Protein AF-A0A946V5Q3-F1 (afdb_monomer_lite)

Sequence (143 aa):
MCAPSVLLASPEELDEITIRIIDSDEQVLDAYTLSLPGLDDDHEKEADEDSDDDDKADSDDDDRDESEEQDDRDEDEHDEPDDHDEPEEPDEPDEPEEPEQPEEPEEPEQPEEPEEPEQPEEPEEPEEPEEPEEPEEREEPES

Structure (mmCIF, N/CA/C/O backbone):
data_AF-A0A946V5Q3-F1
#
_entry.id   AF-A0A946V5Q3-F1
#
loop_
_atom_site.group_PDB
_atom_site.id
_atom_site.type_symbol
_atom_site.label_atom_id
_atom_site.label_alt_id
_atom_site.label_comp_id
_atom_site.label_asym_id
_atom_site.label_entity_id
_atom_site.label_seq_id
_atom_site.pdbx_PDB_ins_code
_atom_site.Cartn_x
_atom_site.Cartn_y
_atom_site.Cartn_z
_atom_site.occupancy
_atom_site.B_iso_or_equiv
_atom_site.auth_seq_id
_atom_site.auth_comp_id
_atom_site.auth_asym_id
_atom_site.auth_atom_id
_atom_site.pdbx_PDB_model_num
ATOM 1 N N . MET A 1 1 ? -7.496 6.192 19.501 1.00 46.50 1 MET A N 1
ATOM 2 C CA . MET A 1 1 ? -6.904 5.348 18.447 1.00 46.50 1 MET A CA 1
ATOM 3 C C . MET A 1 1 ? -5.510 5.903 18.205 1.00 46.50 1 MET A C 1
ATOM 5 O O . MET A 1 1 ? -5.405 7.033 17.745 1.00 46.50 1 MET A O 1
ATOM 9 N N . CYS A 1 2 ? -4.471 5.219 18.686 1.00 51.56 2 CYS A N 1
ATOM 10 C CA . CYS A 1 2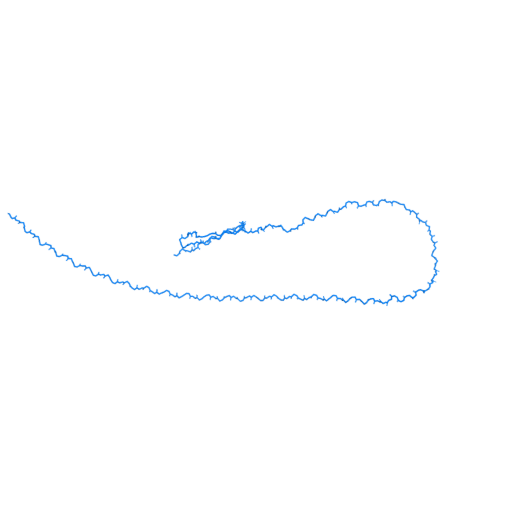 ? -3.085 5.640 18.474 1.00 51.56 2 CYS A CA 1
ATOM 11 C C . CYS A 1 2 ? -2.700 5.202 17.057 1.00 51.56 2 CYS A C 1
ATOM 13 O O . CYS A 1 2 ? -2.853 4.027 16.737 1.00 51.56 2 CYS A O 1
ATOM 15 N N . ALA A 1 3 ? -2.293 6.127 16.190 1.00 45.31 3 ALA A N 1
ATOM 16 C CA . ALA A 1 3 ? -1.807 5.764 14.863 1.00 45.31 3 ALA A CA 1
ATOM 17 C C . ALA A 1 3 ? -0.453 5.043 15.007 1.00 45.31 3 ALA A C 1
ATOM 19 O O . ALA A 1 3 ? 0.395 5.543 15.756 1.00 45.31 3 ALA A O 1
ATOM 20 N N . PRO A 1 4 ? -0.217 3.908 14.321 1.00 54.25 4 PRO A N 1
ATOM 21 C CA . PRO A 1 4 ? 1.092 3.272 14.338 1.00 54.25 4 PRO A CA 1
ATOM 22 C C . PRO A 1 4 ? 2.097 4.231 13.694 1.00 54.25 4 PRO A C 1
ATOM 24 O O . PRO A 1 4 ? 1.982 4.598 12.524 1.00 54.25 4 PRO A O 1
ATOM 27 N N . SER A 1 5 ? 3.054 4.699 14.492 1.00 51.53 5 SER A N 1
ATOM 28 C CA . SER A 1 5 ? 4.104 5.598 14.024 1.00 51.53 5 SER A CA 1
ATOM 29 C C . SER A 1 5 ? 5.148 4.776 13.279 1.00 51.53 5 SER A C 1
ATOM 31 O O . SER A 1 5 ? 5.964 4.092 13.891 1.00 51.53 5 SER A O 1
ATOM 33 N N . VAL A 1 6 ? 5.116 4.826 11.948 1.00 53.97 6 VAL A N 1
ATOM 34 C CA . VAL A 1 6 ? 6.165 4.246 11.105 1.00 53.97 6 VAL A CA 1
ATOM 35 C C . VAL A 1 6 ? 7.385 5.164 11.193 1.00 53.97 6 VAL A C 1
ATOM 37 O O . VAL A 1 6 ? 7.449 6.201 10.534 1.00 53.97 6 VAL A O 1
ATOM 40 N N . LEU A 1 7 ? 8.346 4.814 12.050 1.00 55.22 7 LEU A N 1
ATOM 41 C CA . LEU A 1 7 ? 9.662 5.451 12.057 1.00 55.22 7 LEU A CA 1
ATOM 42 C C . LEU A 1 7 ? 10.438 4.977 10.825 1.00 55.22 7 LEU A C 1
ATOM 44 O O . LEU A 1 7 ? 11.087 3.934 10.846 1.00 55.22 7 LEU A O 1
ATOM 48 N N . LEU A 1 8 ? 10.353 5.754 9.745 1.00 52.88 8 LEU A N 1
ATOM 49 C CA . LEU A 1 8 ? 11.252 5.643 8.601 1.00 52.88 8 LEU A CA 1
ATOM 50 C C . LEU A 1 8 ? 12.644 6.108 9.054 1.00 52.88 8 LEU A C 1
ATOM 52 O O . LEU A 1 8 ? 12.848 7.291 9.330 1.00 52.88 8 LEU A O 1
ATOM 56 N N . ALA A 1 9 ? 13.581 5.172 9.199 1.00 51.00 9 ALA A N 1
ATOM 57 C CA . ALA A 1 9 ? 14.979 5.491 9.462 1.00 51.00 9 ALA A CA 1
ATOM 58 C C . ALA A 1 9 ? 15.580 6.256 8.266 1.00 51.00 9 ALA A C 1
ATOM 60 O O . ALA A 1 9 ? 15.270 5.944 7.115 1.00 51.00 9 ALA A O 1
ATOM 61 N N . SER A 1 10 ? 16.410 7.269 8.545 1.00 48.97 10 SER A N 1
ATOM 62 C CA . SER A 1 10 ? 17.116 8.062 7.528 1.00 48.97 10 SER A CA 1
ATOM 63 C C . SER A 1 10 ? 17.921 7.165 6.573 1.00 48.97 10 SER A C 1
ATOM 65 O O . SER A 1 10 ? 18.625 6.277 7.051 1.00 48.97 10 SER A O 1
ATOM 67 N N . PRO A 1 11 ? 17.880 7.411 5.251 1.00 56.84 11 PRO A N 1
ATOM 68 C CA . PRO A 1 11 ? 18.428 6.510 4.232 1.00 56.84 11 PRO A CA 1
ATOM 69 C C . PRO A 1 11 ? 19.956 6.585 4.043 1.00 56.84 11 PRO A C 1
ATOM 71 O O . PRO A 1 11 ? 20.451 6.151 3.010 1.00 56.84 11 PRO A O 1
ATOM 74 N N . GLU A 1 12 ? 20.715 7.156 4.981 1.00 54.22 12 GLU A N 1
ATOM 75 C CA . GLU A 1 12 ? 22.113 7.525 4.702 1.00 54.22 12 GLU A CA 1
ATOM 76 C C . GLU A 1 12 ? 23.146 6.424 5.000 1.00 54.22 12 GLU A C 1
ATOM 78 O O . GLU A 1 12 ? 24.269 6.560 4.539 1.00 54.22 12 GLU A O 1
ATOM 83 N N . GLU A 1 13 ? 22.783 5.313 5.660 1.00 56.56 13 GLU A N 1
ATOM 84 C CA . GLU A 1 13 ? 23.668 4.140 5.860 1.00 56.56 13 GLU A CA 1
ATOM 85 C C . GLU A 1 13 ? 22.849 2.833 5.934 1.00 56.56 13 GLU A C 1
ATOM 87 O O . GLU A 1 13 ? 22.685 2.235 6.997 1.00 56.56 13 GLU A O 1
ATOM 92 N N . LEU A 1 14 ? 22.249 2.401 4.818 1.00 60.16 14 LEU A N 1
ATOM 93 C CA . LEU A 1 14 ? 21.502 1.135 4.758 1.00 60.16 14 LEU A CA 1
ATOM 94 C C . LEU A 1 14 ? 22.405 -0.043 4.357 1.00 60.16 14 LEU A C 1
ATOM 96 O O . LEU A 1 14 ? 22.110 -0.744 3.398 1.00 60.16 14 LEU A O 1
ATOM 100 N N . ASP A 1 15 ? 23.468 -0.312 5.116 1.00 65.62 15 ASP A N 1
ATOM 101 C CA . ASP A 1 15 ? 24.140 -1.624 5.043 1.00 65.62 15 ASP A CA 1
ATOM 102 C C . ASP A 1 15 ? 23.228 -2.741 5.584 1.00 65.62 15 ASP A C 1
ATOM 104 O O . ASP A 1 15 ? 23.384 -3.922 5.270 1.00 65.62 15 ASP A O 1
ATOM 108 N N . GLU A 1 16 ? 22.229 -2.378 6.395 1.00 73.31 16 GLU A N 1
ATOM 109 C CA . GLU A 1 16 ? 21.253 -3.301 6.956 1.00 73.31 16 GLU A CA 1
ATOM 110 C C . GLU A 1 16 ? 19.879 -2.643 7.127 1.00 73.31 16 GLU A C 1
ATOM 112 O O . GLU A 1 16 ? 19.746 -1.560 7.699 1.00 73.31 16 GLU A O 1
ATOM 117 N N . ILE A 1 17 ? 18.827 -3.332 6.677 1.00 81.56 17 ILE A N 1
ATOM 118 C CA . ILE A 1 17 ? 17.436 -2.964 6.947 1.00 81.56 17 ILE A CA 1
ATOM 119 C C . ILE A 1 17 ? 16.855 -3.871 8.033 1.00 81.56 17 ILE A C 1
ATOM 121 O O . ILE A 1 17 ? 16.909 -5.097 7.945 1.00 81.56 17 ILE A O 1
ATOM 125 N N . THR A 1 18 ? 16.279 -3.266 9.076 1.00 84.69 18 THR A N 1
ATOM 126 C CA . THR A 1 18 ? 15.610 -3.994 10.165 1.00 84.69 18 THR A CA 1
ATOM 127 C C . THR A 1 18 ? 14.097 -3.836 10.073 1.00 84.69 18 THR A C 1
ATOM 129 O O . THR A 1 18 ? 13.567 -2.739 10.235 1.00 84.69 18 THR A O 1
ATOM 132 N N . ILE A 1 19 ? 13.391 -4.949 9.897 1.00 87.75 19 ILE A N 1
ATOM 133 C CA . ILE A 1 19 ? 11.931 -5.039 9.908 1.00 87.75 19 ILE A CA 1
ATOM 134 C C . ILE A 1 19 ? 11.498 -5.567 11.277 1.00 87.75 19 ILE A C 1
ATOM 136 O O . ILE A 1 19 ? 11.931 -6.642 11.682 1.00 87.75 19 ILE A O 1
ATOM 140 N N . ARG A 1 20 ? 10.640 -4.839 12.002 1.00 92.06 20 ARG A N 1
ATOM 141 C CA . ARG A 1 20 ? 10.087 -5.278 13.298 1.00 92.06 20 ARG A CA 1
ATOM 142 C C . ARG A 1 20 ? 8.592 -5.549 13.177 1.00 92.06 20 ARG A C 1
ATOM 144 O O . ARG A 1 20 ? 7.853 -4.689 12.709 1.00 92.06 20 ARG A O 1
ATOM 151 N N . ILE A 1 21 ? 8.155 -6.716 13.639 1.00 91.19 21 ILE A N 1
ATOM 152 C CA . ILE A 1 21 ? 6.744 -7.067 13.815 1.00 91.19 21 ILE A CA 1
ATOM 153 C C . ILE A 1 21 ? 6.360 -6.673 15.238 1.00 91.19 21 ILE A C 1
ATOM 155 O O . ILE A 1 21 ? 6.995 -7.118 16.193 1.00 91.19 21 ILE A O 1
ATOM 159 N N . ILE A 1 22 ? 5.348 -5.820 15.380 1.00 94.00 22 ILE A N 1
ATOM 160 C CA . ILE A 1 22 ? 4.949 -5.231 16.660 1.00 94.00 22 ILE A CA 1
ATOM 161 C C . ILE A 1 22 ? 3.469 -5.542 16.913 1.00 94.00 22 ILE A C 1
ATOM 163 O O . ILE A 1 22 ? 2.659 -5.450 15.991 1.00 94.00 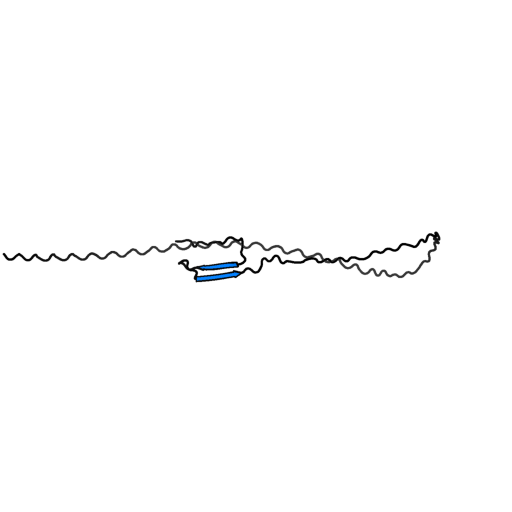22 ILE A O 1
ATOM 167 N N . ASP A 1 23 ? 3.133 -5.933 18.144 1.00 90.62 23 ASP A N 1
ATOM 168 C CA . ASP A 1 23 ? 1.751 -6.151 18.585 1.00 90.62 23 ASP A CA 1
ATOM 169 C C . ASP A 1 23 ? 1.004 -4.826 18.846 1.00 90.62 23 ASP A C 1
ATOM 171 O O . ASP A 1 23 ? 1.595 -3.744 18.859 1.00 90.62 23 ASP A O 1
ATOM 175 N N . SER A 1 24 ? -0.300 -4.912 19.116 1.00 90.06 24 SER A N 1
ATOM 176 C CA . SER A 1 24 ? -1.162 -3.773 19.457 1.00 90.06 24 SER A CA 1
ATOM 177 C C . SER A 1 24 ? -0.697 -3.024 20.712 1.00 90.06 24 SER A C 1
ATOM 179 O O . SER A 1 24 ? -0.946 -1.826 20.831 1.00 90.06 24 SER A O 1
ATOM 181 N N . ASP A 1 25 ? 0.009 -3.705 21.620 1.00 94.25 25 ASP A N 1
ATOM 182 C CA . ASP A 1 25 ? 0.625 -3.113 22.816 1.00 94.25 25 ASP A CA 1
ATOM 183 C C . ASP A 1 25 ? 2.028 -2.516 22.566 1.00 94.25 25 ASP A C 1
ATOM 185 O O . ASP A 1 25 ? 2.785 -2.275 23.506 1.00 94.25 25 ASP A O 1
ATOM 189 N N . GLU A 1 26 ? 2.411 -2.298 21.304 1.00 87.50 26 GLU A N 1
ATOM 190 C CA . GLU A 1 26 ? 3.719 -1.755 20.900 1.00 87.50 26 GLU A CA 1
ATOM 191 C C . GLU A 1 26 ? 4.917 -2.654 21.286 1.00 87.50 26 GLU A C 1
ATOM 193 O O . GLU A 1 26 ? 6.082 -2.247 21.262 1.00 87.50 26 GLU A O 1
ATOM 198 N N . GLN A 1 27 ? 4.650 -3.920 21.614 1.00 90.44 27 GLN A N 1
ATOM 199 C CA . GLN A 1 27 ? 5.682 -4.905 21.920 1.00 90.44 27 GLN A CA 1
ATOM 200 C C . GLN A 1 27 ? 6.209 -5.560 20.645 1.00 90.44 27 GLN A C 1
ATOM 202 O O . GLN A 1 27 ? 5.436 -6.054 19.829 1.00 90.44 27 GLN A O 1
ATOM 207 N N . VAL A 1 28 ? 7.535 -5.600 20.488 1.00 90.06 28 VAL A N 1
ATOM 208 C CA . VAL A 1 28 ? 8.184 -6.300 19.371 1.00 90.06 28 VAL A CA 1
ATOM 209 C C . VAL A 1 28 ? 7.975 -7.802 19.546 1.00 90.06 28 VAL A C 1
ATOM 211 O O . VAL A 1 28 ? 8.520 -8.407 20.467 1.00 90.06 28 VAL A O 1
ATOM 214 N N . LEU A 1 29 ? 7.182 -8.388 18.658 1.00 89.50 29 LEU A N 1
ATOM 215 C CA . LEU A 1 29 ? 6.949 -9.825 18.582 1.00 89.50 29 LEU A CA 1
ATOM 216 C C . LEU A 1 29 ? 8.081 -10.528 17.838 1.00 89.50 29 LEU A C 1
ATOM 218 O O . LEU A 1 29 ? 8.460 -11.636 18.207 1.00 89.50 29 LEU A O 1
ATOM 222 N N . ASP A 1 30 ? 8.611 -9.879 16.800 1.00 92.19 30 ASP A N 1
ATOM 223 C CA . ASP A 1 30 ? 9.677 -10.433 15.974 1.00 92.19 30 ASP A CA 1
ATOM 224 C C . ASP A 1 30 ? 10.487 -9.327 15.288 1.00 92.19 30 ASP A C 1
ATOM 226 O O . ASP A 1 30 ? 10.003 -8.205 15.107 1.00 92.19 30 ASP A O 1
ATOM 230 N N . ALA A 1 31 ? 11.721 -9.630 14.897 1.00 89.88 31 ALA A N 1
ATOM 231 C CA . ALA A 1 31 ? 12.574 -8.697 14.177 1.00 89.88 31 ALA A CA 1
ATOM 232 C C . ALA A 1 31 ? 13.483 -9.429 13.188 1.00 89.88 31 ALA A C 1
ATOM 234 O O . ALA A 1 31 ? 14.237 -10.324 13.561 1.00 89.88 31 ALA A O 1
ATOM 235 N N . TYR A 1 32 ? 13.447 -8.987 11.937 1.00 86.50 32 TYR A N 1
ATOM 236 C CA . TYR A 1 32 ? 14.271 -9.496 10.852 1.00 86.50 32 TYR A CA 1
ATOM 237 C C . TYR A 1 32 ? 15.255 -8.418 10.431 1.00 86.50 32 TYR A C 1
ATOM 239 O O . TYR A 1 32 ? 14.848 -7.322 10.047 1.00 86.50 32 TYR A O 1
ATOM 247 N N . THR A 1 33 ? 16.543 -8.732 10.493 1.00 85.94 33 THR A N 1
ATOM 248 C CA . THR A 1 33 ? 17.600 -7.891 9.937 1.00 85.94 33 THR A CA 1
ATOM 249 C C . THR A 1 33 ? 18.054 -8.484 8.610 1.00 85.94 33 THR A C 1
ATOM 251 O O . THR A 1 33 ? 18.336 -9.679 8.507 1.00 85.94 33 THR A O 1
ATOM 254 N N . LEU A 1 34 ? 18.072 -7.661 7.571 1.00 83.25 34 LEU A N 1
ATOM 255 C CA . LEU A 1 34 ? 18.569 -8.026 6.253 1.00 83.25 34 LEU A CA 1
ATOM 256 C C . LEU A 1 34 ? 19.782 -7.141 5.979 1.00 83.25 34 LEU A C 1
ATOM 258 O O . LEU A 1 34 ? 19.617 -5.951 5.712 1.00 83.25 34 LEU A O 1
ATOM 262 N N . SER A 1 35 ? 20.988 -7.706 6.065 1.00 77.56 35 SER A N 1
ATOM 263 C CA . SER A 1 35 ? 22.185 -7.035 5.551 1.00 77.56 35 SER A CA 1
ATOM 264 C C . SER A 1 35 ? 22.092 -6.976 4.027 1.00 77.56 35 SER A C 1
ATOM 266 O O . SER A 1 35 ? 21.913 -8.015 3.383 1.00 77.56 35 SER A O 1
ATOM 268 N N . LEU A 1 36 ? 22.186 -5.779 3.451 1.00 73.69 36 LEU A N 1
ATOM 269 C CA . LEU A 1 36 ? 22.255 -5.616 2.005 1.00 73.69 36 LEU A CA 1
ATOM 270 C C . LEU A 1 36 ? 23.682 -5.967 1.561 1.00 73.69 36 LEU A C 1
ATOM 272 O O . LEU A 1 36 ? 24.634 -5.378 2.071 1.00 73.69 36 LEU A O 1
ATOM 276 N N . PRO A 1 37 ? 23.875 -6.955 0.669 1.00 61.84 37 PRO A N 1
ATOM 277 C CA . PRO A 1 37 ? 25.206 -7.274 0.181 1.00 61.84 37 PRO A CA 1
ATOM 278 C C . PRO A 1 37 ? 25.719 -6.104 -0.663 1.00 61.84 37 PRO A C 1
ATOM 280 O O . PRO A 1 37 ? 25.157 -5.835 -1.720 1.00 61.84 37 PRO A O 1
ATOM 283 N N . GLY A 1 38 ? 26.754 -5.436 -0.151 1.00 57.31 38 GLY A N 1
ATOM 284 C CA . GLY A 1 38 ? 27.722 -4.614 -0.873 1.00 57.31 38 GLY A CA 1
ATOM 285 C C . GLY A 1 38 ? 27.179 -3.825 -2.057 1.00 57.31 38 GLY A C 1
ATOM 286 O O . GLY A 1 38 ? 27.226 -4.298 -3.191 1.00 57.31 38 GLY A O 1
ATOM 287 N N . LEU A 1 39 ? 26.838 -2.555 -1.823 1.00 54.09 39 LEU A N 1
ATOM 288 C CA . LEU A 1 39 ? 27.115 -1.514 -2.816 1.00 54.09 39 LEU A CA 1
ATOM 289 C C . LEU A 1 39 ? 28.636 -1.255 -2.834 1.00 54.09 39 LEU A C 1
ATOM 291 O O . LEU A 1 39 ? 29.096 -0.130 -2.667 1.00 54.09 39 LEU A O 1
ATOM 295 N N . ASP A 1 40 ? 29.425 -2.321 -2.929 1.00 54.41 40 ASP A N 1
ATOM 296 C CA . ASP A 1 40 ? 30.833 -2.210 -3.228 1.00 54.41 40 ASP A CA 1
ATOM 297 C C . ASP A 1 40 ? 30.876 -1.904 -4.723 1.00 54.41 40 ASP A C 1
ATOM 299 O O . ASP A 1 40 ? 30.460 -2.715 -5.554 1.00 54.41 40 ASP A O 1
ATOM 303 N N . ASP A 1 41 ? 31.306 -0.688 -5.041 1.00 57.56 41 ASP A N 1
ATOM 304 C CA . ASP A 1 41 ? 31.608 -0.147 -6.370 1.00 57.56 41 ASP A CA 1
ATOM 305 C C . ASP A 1 41 ? 32.794 -0.912 -7.013 1.00 57.56 41 ASP A C 1
ATOM 307 O O . ASP A 1 41 ? 33.767 -0.342 -7.496 1.00 57.56 41 ASP A O 1
ATOM 311 N N . ASP A 1 42 ? 32.754 -2.242 -6.973 1.00 59.50 42 ASP A N 1
ATOM 312 C CA . ASP A 1 42 ? 33.737 -3.144 -7.557 1.00 59.50 42 ASP A CA 1
ATOM 313 C C . ASP A 1 42 ? 33.221 -3.579 -8.935 1.00 59.50 42 ASP A C 1
ATOM 315 O O . ASP A 1 42 ? 32.835 -4.726 -9.177 1.00 59.50 42 ASP A O 1
ATOM 319 N N . HIS A 1 43 ? 33.196 -2.624 -9.870 1.00 49.91 43 HIS A N 1
ATOM 320 C CA . HIS A 1 43 ? 33.228 -2.952 -11.291 1.00 49.91 43 HIS A CA 1
ATOM 321 C C . HIS A 1 43 ? 34.430 -2.299 -11.976 1.00 49.91 43 HIS A C 1
ATOM 323 O O . HIS A 1 43 ? 34.360 -1.259 -12.618 1.00 49.91 43 HIS A O 1
ATOM 329 N N . GLU A 1 44 ? 35.535 -3.022 -11.822 1.00 56.16 44 GLU A N 1
ATOM 330 C CA . GLU A 1 44 ? 36.397 -3.452 -12.917 1.00 56.16 44 GLU A CA 1
ATOM 331 C C . GLU A 1 44 ? 37.399 -2.452 -13.524 1.00 56.16 44 GLU A C 1
ATOM 333 O O . GLU A 1 44 ? 37.096 -1.604 -14.358 1.00 56.16 44 GLU A O 1
ATOM 338 N N . LYS A 1 45 ? 38.661 -2.823 -13.256 1.00 57.97 45 LYS A N 1
ATOM 339 C CA . LYS A 1 45 ? 39.786 -2.934 -14.198 1.00 57.97 45 LYS A CA 1
ATOM 340 C C . LYS A 1 45 ? 40.789 -1.781 -14.184 1.00 57.97 45 LYS A C 1
ATOM 342 O O . LYS A 1 45 ? 40.806 -0.904 -15.041 1.00 57.97 45 LYS A O 1
ATOM 347 N N . GLU A 1 46 ? 41.725 -1.911 -13.247 1.00 53.69 46 GLU A N 1
ATOM 348 C CA . GLU A 1 46 ? 43.121 -1.509 -13.423 1.00 53.69 46 GLU A CA 1
ATOM 349 C C . GLU A 1 46 ? 43.609 -2.028 -14.790 1.00 53.69 46 GLU A C 1
ATOM 351 O O . GLU A 1 46 ? 43.803 -3.231 -14.989 1.00 53.69 46 GLU A O 1
ATOM 356 N N . ALA A 1 47 ? 43.724 -1.135 -15.769 1.00 57.09 47 ALA A N 1
ATOM 357 C CA . ALA A 1 47 ? 44.453 -1.416 -16.993 1.00 57.09 47 ALA A CA 1
ATOM 358 C C . ALA A 1 47 ? 45.943 -1.221 -16.692 1.00 57.09 47 ALA A C 1
ATOM 360 O O . ALA A 1 47 ? 46.479 -0.120 -16.816 1.00 57.09 47 ALA A O 1
ATOM 361 N N . ASP A 1 48 ? 46.591 -2.303 -16.267 1.00 56.53 48 ASP A N 1
ATOM 362 C CA . ASP A 1 48 ? 48.018 -2.500 -16.491 1.00 56.53 48 ASP A CA 1
ATOM 363 C C . ASP A 1 48 ? 48.245 -2.544 -18.013 1.00 56.53 48 ASP A C 1
ATOM 365 O O . ASP A 1 48 ? 48.056 -3.577 -18.655 1.00 56.53 48 ASP A O 1
ATOM 369 N N . GLU A 1 49 ? 48.619 -1.412 -18.605 1.00 57.44 49 GLU A N 1
ATOM 370 C CA . GLU A 1 49 ? 49.348 -1.395 -19.873 1.00 57.44 49 GLU A CA 1
ATOM 371 C C . GLU A 1 49 ? 50.811 -1.058 -19.570 1.00 57.44 49 GLU A C 1
ATOM 373 O O . GLU A 1 49 ? 51.264 0.085 -19.657 1.00 57.44 49 GLU A O 1
ATOM 378 N N . ASP A 1 50 ? 51.545 -2.107 -19.190 1.00 57.44 50 ASP A N 1
ATOM 379 C CA . ASP A 1 50 ? 52.939 -2.286 -19.587 1.00 57.44 50 ASP A CA 1
ATOM 380 C C . ASP A 1 50 ? 53.007 -2.125 -21.118 1.00 57.44 50 ASP A C 1
ATOM 382 O O . ASP A 1 50 ? 52.690 -3.048 -21.868 1.00 57.44 50 ASP A O 1
ATOM 386 N N . SER A 1 51 ? 53.369 -0.934 -21.596 1.00 52.97 51 SER A N 1
ATOM 387 C CA . SER A 1 51 ? 53.914 -0.784 -22.943 1.00 52.97 51 SER A CA 1
ATOM 388 C C . SER A 1 51 ? 55.410 -0.604 -22.805 1.00 52.97 51 SER A C 1
ATOM 390 O O . SER A 1 51 ? 55.896 0.452 -22.393 1.00 52.97 51 SER A O 1
ATOM 392 N N . ASP A 1 52 ? 56.088 -1.689 -23.145 1.00 55.56 52 ASP A N 1
ATOM 393 C CA . ASP A 1 52 ? 57.520 -1.869 -23.190 1.00 55.56 52 ASP A CA 1
ATOM 394 C C . ASP A 1 52 ? 58.287 -0.717 -23.864 1.00 55.56 52 ASP A C 1
ATOM 396 O O . ASP A 1 52 ? 57.878 -0.112 -24.861 1.00 55.56 52 ASP A O 1
ATOM 400 N N . ASP A 1 53 ? 59.439 -0.471 -23.245 1.00 53.66 53 ASP A N 1
ATOM 401 C CA . ASP A 1 53 ? 60.673 0.088 -23.790 1.00 53.66 53 ASP A CA 1
ATOM 402 C C . ASP A 1 53 ? 61.178 -0.784 -24.977 1.00 53.66 53 ASP A C 1
ATOM 404 O O . ASP A 1 53 ? 60.690 -1.8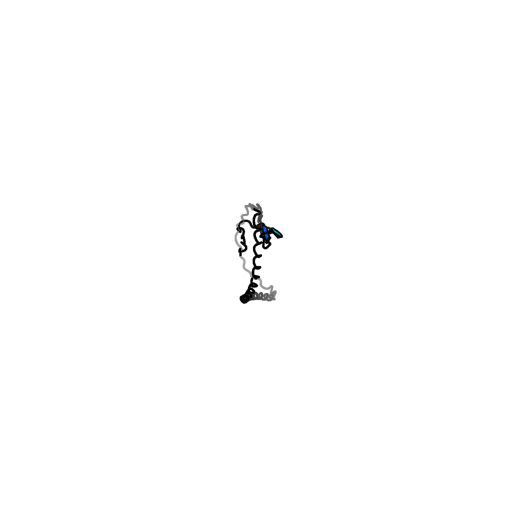88 -25.182 1.00 53.66 53 ASP A O 1
ATOM 408 N N . ASP A 1 54 ? 62.193 -0.317 -25.715 1.00 56.91 54 ASP A N 1
ATOM 409 C CA . ASP A 1 54 ? 62.773 -0.908 -26.946 1.00 56.91 54 ASP A CA 1
ATOM 410 C C . ASP A 1 54 ? 61.961 -0.640 -28.244 1.00 56.91 54 ASP A C 1
ATOM 412 O O . ASP A 1 54 ? 60.789 -0.952 -28.380 1.00 56.91 54 ASP A O 1
ATOM 416 N N . ASP A 1 55 ? 62.490 -0.011 -29.295 1.00 56.19 55 ASP A N 1
ATOM 417 C CA . ASP A 1 55 ? 63.775 -0.315 -29.909 1.00 56.19 55 ASP A CA 1
ATOM 418 C C . ASP A 1 55 ? 64.334 0.922 -30.640 1.00 56.19 55 ASP A C 1
ATOM 420 O O . ASP A 1 55 ? 63.699 1.536 -31.507 1.00 56.19 55 ASP A O 1
ATOM 424 N N . LYS A 1 56 ? 65.563 1.296 -30.283 1.00 58.69 56 LYS A N 1
ATOM 425 C CA . LYS A 1 56 ? 66.374 2.223 -31.065 1.00 58.69 56 LYS A CA 1
ATOM 426 C C . LYS A 1 56 ? 66.965 1.475 -32.257 1.00 58.69 56 LYS A C 1
ATOM 428 O O . LYS A 1 56 ? 68.000 0.830 -32.120 1.00 58.69 56 LYS A O 1
ATOM 433 N N . ALA A 1 57 ? 66.411 1.685 -33.445 1.00 57.34 57 ALA A N 1
ATOM 434 C CA . ALA A 1 57 ? 67.129 1.399 -34.681 1.00 57.34 57 ALA A CA 1
ATOM 435 C C . ALA A 1 57 ? 67.974 2.617 -35.089 1.00 57.34 57 ALA A C 1
ATOM 437 O O . ALA A 1 57 ? 67.511 3.549 -35.744 1.00 57.34 57 ALA A O 1
ATOM 438 N N . ASP A 1 58 ? 69.222 2.591 -34.636 1.00 52.38 58 ASP A N 1
ATOM 439 C CA . ASP A 1 58 ? 70.344 3.369 -35.146 1.00 52.38 58 ASP A CA 1
ATOM 440 C C . ASP A 1 58 ? 71.092 2.457 -36.133 1.00 52.38 58 ASP A C 1
ATOM 442 O O . ASP A 1 58 ? 71.652 1.438 -35.725 1.00 52.38 58 ASP A O 1
ATOM 446 N N . SER A 1 59 ? 71.055 2.773 -37.428 1.00 54.00 59 SER A N 1
ATOM 447 C CA . SER A 1 59 ? 72.176 2.474 -38.321 1.00 54.00 59 SER A CA 1
ATOM 448 C C . SER A 1 59 ? 72.134 3.373 -39.552 1.00 54.00 59 SER A C 1
ATOM 450 O O . SER A 1 59 ? 71.289 3.225 -40.437 1.00 54.00 59 SER A O 1
ATOM 452 N N . ASP A 1 60 ? 73.082 4.299 -39.565 1.00 52.22 60 ASP A N 1
ATOM 453 C CA . ASP A 1 60 ? 73.689 4.908 -40.739 1.00 52.22 60 ASP A CA 1
ATOM 454 C C . ASP A 1 60 ? 74.023 3.910 -41.873 1.00 52.22 60 ASP A C 1
ATOM 456 O O . ASP A 1 60 ? 74.207 2.714 -41.643 1.00 52.22 60 ASP A O 1
ATOM 460 N N . ASP A 1 61 ? 74.253 4.504 -43.051 1.00 52.38 61 ASP A N 1
ATOM 461 C CA . ASP A 1 61 ? 75.083 4.020 -44.168 1.00 52.38 61 ASP A CA 1
ATOM 462 C C . ASP A 1 61 ? 74.447 3.022 -45.160 1.00 52.38 61 ASP A C 1
ATOM 464 O O . ASP A 1 61 ? 74.330 1.829 -44.899 1.00 52.38 61 ASP A O 1
ATOM 468 N N . ASP A 1 62 ? 74.090 3.515 -46.354 1.00 54.34 62 ASP A N 1
ATOM 469 C CA . ASP A 1 62 ? 74.872 3.198 -47.564 1.00 54.34 62 ASP A CA 1
ATOM 470 C C . ASP A 1 62 ? 74.476 4.150 -48.715 1.00 54.34 62 ASP A C 1
ATOM 472 O O . ASP A 1 62 ? 73.367 4.117 -49.258 1.00 54.34 62 ASP A O 1
ATOM 476 N N . ASP A 1 63 ? 75.414 5.027 -49.071 1.00 55.09 63 ASP A N 1
ATOM 477 C CA . ASP A 1 63 ? 75.463 5.753 -50.337 1.00 55.09 63 ASP A CA 1
ATOM 478 C C . ASP A 1 63 ? 75.408 4.766 -51.519 1.00 55.09 63 ASP A C 1
ATOM 480 O O . ASP A 1 63 ? 76.332 3.980 -51.737 1.00 55.09 63 ASP A O 1
ATOM 484 N N . ARG A 1 64 ? 74.385 4.870 -52.374 1.00 62.06 64 ARG A N 1
ATOM 485 C CA . ARG A 1 64 ? 74.497 4.381 -53.756 1.00 62.06 64 ARG A CA 1
ATOM 486 C C . ARG A 1 64 ? 73.827 5.323 -54.744 1.00 62.06 64 ARG A C 1
ATOM 488 O O . ARG A 1 64 ? 72.770 5.040 -55.300 1.00 62.06 64 ARG A O 1
ATOM 495 N N . ASP A 1 65 ? 74.502 6.444 -54.961 1.00 52.88 65 ASP A N 1
ATOM 496 C CA . ASP A 1 65 ? 74.483 7.146 -56.240 1.00 52.88 65 ASP A CA 1
ATOM 497 C C . ASP A 1 65 ? 75.113 6.223 -57.297 1.00 52.88 65 ASP A C 1
ATOM 499 O O . ASP A 1 65 ? 76.206 5.708 -57.080 1.00 52.88 65 ASP A O 1
ATOM 503 N N . GLU A 1 66 ? 74.381 5.930 -58.369 1.00 52.78 66 GLU A N 1
ATOM 504 C CA . GLU A 1 66 ? 74.859 5.822 -59.756 1.00 52.78 66 GLU A CA 1
ATOM 505 C C . GLU A 1 66 ? 73.601 5.732 -60.628 1.00 52.78 66 GLU A C 1
ATOM 507 O O . GLU A 1 66 ? 72.680 4.946 -60.391 1.00 52.78 66 GLU A O 1
ATOM 512 N N . SER A 1 67 ? 73.549 6.626 -61.601 1.00 54.62 67 SER A N 1
ATOM 513 C CA . SER A 1 67 ? 72.378 6.930 -62.407 1.00 54.62 67 SER A CA 1
ATOM 514 C C . SER A 1 67 ? 72.301 6.048 -63.664 1.00 54.62 67 SER A C 1
ATOM 516 O O . SER A 1 67 ? 73.325 5.625 -64.185 1.00 54.62 67 SER A O 1
ATOM 518 N N . GLU A 1 68 ? 71.072 5.899 -64.171 1.00 55.78 68 GLU A N 1
ATOM 519 C CA . GLU A 1 68 ? 70.674 5.598 -65.562 1.00 55.78 68 GLU A CA 1
ATOM 520 C C . GLU A 1 68 ? 70.933 4.188 -66.133 1.00 55.78 68 GLU A C 1
ATOM 522 O O . GLU A 1 68 ? 72.042 3.835 -66.502 1.00 55.78 68 GLU A O 1
ATOM 527 N N . GLU A 1 69 ? 69.847 3.440 -66.358 1.00 53.78 69 GLU A N 1
ATOM 528 C CA . GLU A 1 69 ? 69.442 3.010 -67.709 1.00 53.78 69 GLU A CA 1
ATOM 529 C C . GLU A 1 69 ? 67.970 2.557 -67.655 1.00 53.78 69 GLU A C 1
ATOM 531 O O . GLU A 1 69 ? 67.638 1.468 -67.191 1.00 53.78 69 GLU A O 1
ATOM 536 N N . GLN A 1 70 ? 67.063 3.441 -68.079 1.00 55.03 70 GLN A N 1
ATOM 537 C CA . GLN A 1 70 ? 65.729 3.043 -68.524 1.00 55.03 70 GLN A CA 1
ATOM 538 C C . GLN A 1 70 ? 65.884 2.548 -69.969 1.00 55.03 70 GLN A C 1
ATOM 540 O O . GLN A 1 70 ? 66.157 3.357 -70.854 1.00 55.03 70 GLN A O 1
ATOM 545 N N . ASP A 1 71 ? 65.749 1.239 -70.194 1.00 52.19 71 ASP A N 1
ATOM 546 C CA . ASP A 1 71 ? 65.585 0.651 -71.530 1.00 52.19 71 ASP A CA 1
ATOM 547 C C . ASP A 1 71 ? 64.190 0.020 -71.594 1.00 52.19 71 ASP A C 1
ATOM 549 O O . ASP A 1 71 ? 63.905 -1.001 -70.966 1.00 52.19 71 ASP A O 1
ATOM 553 N N . ASP A 1 72 ? 63.298 0.696 -72.314 1.00 55.56 72 ASP A N 1
ATOM 554 C CA . ASP A 1 72 ? 61.981 0.208 -72.693 1.00 55.56 72 ASP A CA 1
ATOM 555 C C . ASP A 1 72 ? 62.114 -0.969 -73.676 1.00 55.56 72 ASP A C 1
ATOM 557 O O . ASP A 1 72 ? 62.600 -0.786 -74.802 1.00 55.56 72 ASP A O 1
ATOM 561 N N . ARG A 1 73 ? 61.589 -2.152 -73.328 1.00 57.00 73 ARG A N 1
ATOM 562 C CA . ARG A 1 73 ? 60.980 -3.030 -74.339 1.00 57.00 73 ARG A CA 1
ATOM 563 C C . ARG A 1 73 ? 60.002 -4.036 -73.735 1.00 57.00 73 ARG A C 1
ATOM 565 O O . ARG A 1 73 ? 60.392 -4.951 -73.019 1.00 57.00 73 ARG A O 1
ATOM 572 N N . ASP A 1 74 ? 58.740 -3.839 -74.086 1.00 53.66 74 ASP A N 1
ATOM 573 C CA . ASP A 1 74 ? 57.621 -4.752 -73.899 1.00 53.66 74 ASP A CA 1
ATOM 574 C C . ASP A 1 74 ? 57.919 -6.161 -74.446 1.00 53.66 74 ASP A C 1
ATOM 576 O O . ASP A 1 74 ? 58.315 -6.311 -75.606 1.00 53.66 74 ASP A O 1
ATOM 580 N N . GLU A 1 75 ? 57.645 -7.187 -73.638 1.00 58.78 75 GLU A N 1
ATOM 581 C CA . GLU A 1 75 ? 57.363 -8.543 -74.107 1.00 58.78 75 GLU A CA 1
ATOM 582 C C . GLU A 1 75 ? 56.080 -9.038 -73.429 1.00 58.78 75 GLU A C 1
ATOM 584 O O . GLU A 1 75 ? 55.979 -9.184 -72.212 1.00 58.78 75 GLU A O 1
ATOM 589 N N . ASP A 1 76 ? 55.092 -9.178 -74.300 1.00 59.59 76 ASP A N 1
ATOM 590 C CA . ASP A 1 76 ? 53.691 -9.522 -74.125 1.00 59.59 76 ASP A CA 1
ATOM 591 C C . ASP A 1 76 ? 53.518 -11.012 -73.730 1.00 59.59 76 ASP A C 1
ATOM 593 O O . ASP A 1 76 ? 54.381 -11.846 -74.011 1.00 59.59 76 ASP A O 1
ATOM 597 N N . GLU A 1 77 ? 52.349 -11.336 -73.166 1.00 59.72 77 GLU A N 1
ATOM 598 C CA . GLU A 1 77 ? 51.724 -12.674 -73.094 1.00 59.72 77 GLU A CA 1
ATOM 599 C C . GLU A 1 77 ? 52.202 -13.672 -72.014 1.00 59.72 77 GLU A C 1
ATOM 601 O O . GLU A 1 77 ? 52.780 -14.723 -72.303 1.00 59.72 77 GLU A O 1
ATOM 606 N N . HIS A 1 78 ? 51.744 -13.470 -70.773 1.00 52.97 78 HIS A N 1
ATOM 607 C CA . HIS A 1 78 ? 51.114 -14.590 -70.063 1.00 52.97 78 HIS A CA 1
ATOM 608 C C . HIS A 1 78 ? 49.657 -14.232 -69.756 1.00 52.97 78 HIS A C 1
ATOM 610 O O . HIS A 1 78 ? 49.337 -13.615 -68.747 1.00 52.97 78 HIS A O 1
ATOM 616 N N . ASP A 1 79 ? 48.795 -14.568 -70.715 1.00 61.62 79 ASP A N 1
ATOM 617 C CA . ASP A 1 79 ? 47.341 -14.612 -70.581 1.00 61.62 79 ASP A CA 1
ATOM 618 C C . ASP A 1 79 ? 46.986 -15.809 -69.681 1.00 61.62 79 ASP A C 1
ATOM 620 O O . ASP A 1 79 ? 46.813 -16.939 -70.147 1.00 61.62 79 ASP A O 1
ATOM 624 N N . GLU A 1 80 ? 46.992 -15.586 -68.369 1.00 61.41 80 GLU A N 1
ATOM 625 C CA . GLU A 1 80 ? 46.240 -16.409 -67.428 1.00 61.41 80 GLU A CA 1
ATOM 626 C C . GLU A 1 80 ? 44.900 -15.698 -67.205 1.00 61.41 80 GLU A C 1
ATOM 628 O O . GLU A 1 80 ? 44.891 -14.626 -66.599 1.00 61.41 80 GLU A O 1
ATOM 633 N N . PRO A 1 81 ? 43.755 -16.232 -67.675 1.00 60.47 81 PRO A N 1
ATOM 634 C CA . PRO A 1 81 ? 42.471 -15.758 -67.190 1.00 60.47 81 PRO A CA 1
ATOM 635 C C . PRO A 1 81 ? 42.294 -16.289 -65.763 1.00 60.47 81 PRO A C 1
ATOM 637 O O . PRO A 1 81 ? 41.654 -17.320 -65.557 1.00 60.47 81 PRO A O 1
ATOM 640 N N . ASP A 1 82 ? 42.892 -15.601 -64.795 1.00 61.09 82 ASP A N 1
ATOM 641 C CA . ASP A 1 82 ? 42.664 -15.807 -63.361 1.00 61.09 82 ASP A CA 1
ATOM 642 C C . ASP A 1 82 ? 41.612 -14.825 -62.832 1.00 61.09 82 ASP A C 1
ATOM 644 O O . ASP A 1 82 ? 41.723 -14.290 -61.744 1.00 61.09 82 ASP A O 1
ATOM 648 N N . ASP A 1 83 ? 40.566 -14.576 -63.616 1.00 62.34 83 ASP A N 1
ATOM 649 C CA . ASP A 1 83 ? 39.410 -13.803 -63.164 1.00 62.34 83 ASP A CA 1
ATOM 650 C C . ASP A 1 83 ? 38.181 -14.715 -63.192 1.00 62.34 83 ASP A C 1
ATOM 652 O O . ASP A 1 83 ? 37.219 -14.541 -63.946 1.00 62.34 83 ASP A O 1
ATOM 656 N N . HIS A 1 84 ? 38.218 -15.759 -62.363 1.00 63.72 84 HIS A N 1
ATOM 657 C CA . HIS A 1 84 ? 36.989 -16.122 -61.674 1.00 63.72 84 HIS A CA 1
ATOM 658 C C . HIS A 1 84 ? 36.925 -15.190 -60.472 1.00 63.72 84 HIS A C 1
ATOM 660 O O . HIS A 1 84 ? 37.323 -15.585 -59.382 1.00 63.72 84 HIS A O 1
ATOM 666 N N . ASP A 1 85 ? 36.497 -13.944 -60.715 1.00 70.06 85 ASP A N 1
ATOM 667 C CA . ASP A 1 85 ? 36.096 -13.027 -59.652 1.00 70.06 85 ASP A CA 1
ATOM 668 C C . ASP A 1 85 ? 35.236 -13.841 -58.683 1.00 70.06 85 ASP A C 1
ATOM 670 O O . ASP A 1 85 ? 34.148 -14.318 -59.043 1.00 70.06 85 ASP A O 1
ATOM 674 N N . GLU A 1 86 ? 35.775 -14.108 -57.492 1.00 70.25 86 GLU A N 1
ATOM 675 C CA . GLU A 1 86 ? 34.993 -14.731 -56.440 1.00 70.25 86 GLU A CA 1
ATOM 676 C C . GLU A 1 86 ? 33.775 -13.829 -56.235 1.00 70.25 86 GLU A C 1
ATOM 678 O O . GLU A 1 86 ? 33.930 -12.606 -56.159 1.00 70.25 86 GLU A O 1
ATOM 683 N N . PRO A 1 87 ? 32.552 -14.389 -56.246 1.00 77.88 87 PRO A N 1
ATOM 684 C CA . PRO A 1 87 ? 31.367 -13.567 -56.103 1.00 77.88 87 PRO A CA 1
ATOM 685 C C . PRO A 1 87 ? 31.500 -12.783 -54.803 1.00 77.88 87 PRO A C 1
ATOM 687 O O . PRO A 1 87 ? 31.756 -13.389 -53.761 1.00 77.88 87 PRO A O 1
ATOM 690 N N . GLU A 1 88 ? 31.350 -11.459 -54.890 1.00 80.38 88 GLU A N 1
ATOM 691 C CA . GLU A 1 88 ? 31.346 -10.589 -53.716 1.00 80.38 88 GLU A CA 1
ATOM 692 C C . GLU A 1 88 ? 30.430 -11.210 -52.659 1.00 80.38 88 GLU A C 1
ATOM 694 O O . GLU A 1 88 ? 29.304 -11.631 -52.967 1.00 80.38 88 GLU A O 1
ATOM 699 N N . GLU A 1 89 ? 30.945 -11.342 -51.434 1.00 81.94 89 GLU A N 1
ATOM 700 C CA . GLU A 1 89 ? 30.131 -11.868 -50.349 1.00 81.94 89 GLU A CA 1
ATOM 701 C C . GLU A 1 89 ? 28.898 -10.969 -50.200 1.00 81.94 89 GLU A C 1
ATOM 703 O O . GLU A 1 89 ? 29.023 -9.742 -50.250 1.00 81.94 89 GLU A O 1
ATOM 708 N N . PRO A 1 90 ? 27.695 -11.556 -50.089 1.00 84.31 90 PRO A N 1
ATOM 709 C CA . PRO A 1 90 ? 26.489 -10.763 -49.950 1.00 84.31 90 PRO A CA 1
ATOM 710 C C . PRO A 1 90 ? 26.592 -9.914 -48.685 1.00 84.31 90 PRO A C 1
ATOM 712 O O . PRO A 1 90 ? 27.047 -10.408 -47.652 1.00 84.31 90 PRO A O 1
ATOM 715 N N . ASP A 1 91 ? 26.133 -8.667 -48.773 1.00 89.62 91 ASP A N 1
ATOM 716 C CA . ASP A 1 91 ? 26.054 -7.789 -47.612 1.00 89.62 91 ASP A CA 1
ATOM 717 C C . ASP A 1 91 ? 25.329 -8.487 -46.455 1.00 89.62 91 ASP A C 1
ATOM 719 O O . ASP A 1 91 ? 24.349 -9.225 -46.649 1.00 89.62 91 ASP A O 1
ATOM 723 N N . GLU A 1 92 ? 25.817 -8.245 -45.240 1.00 87.44 92 GLU A N 1
ATOM 724 C CA . GLU A 1 92 ? 25.154 -8.735 -44.043 1.00 87.44 92 GLU A CA 1
ATOM 725 C C . GLU A 1 92 ? 23.736 -8.148 -43.963 1.00 87.44 92 GLU A C 1
ATOM 727 O O . GLU A 1 92 ? 23.525 -6.972 -44.276 1.00 87.44 92 GLU A O 1
ATOM 732 N N . PRO A 1 93 ? 22.734 -8.959 -43.582 1.00 87.19 93 PRO A N 1
ATOM 733 C CA . PRO A 1 93 ? 21.379 -8.460 -43.427 1.00 87.19 93 PRO A CA 1
ATOM 734 C C . PRO A 1 93 ? 21.333 -7.413 -42.313 1.00 87.19 93 PRO A C 1
ATOM 736 O O . PRO A 1 93 ? 21.974 -7.582 -41.276 1.00 87.19 93 PRO A O 1
ATOM 739 N N . ASP A 1 94 ? 20.526 -6.371 -42.513 1.00 92.44 94 ASP A N 1
ATOM 740 C CA . ASP A 1 94 ? 20.278 -5.369 -41.480 1.00 92.44 94 ASP A CA 1
ATOM 741 C C . ASP A 1 94 ? 19.790 -6.020 -40.177 1.00 92.44 94 ASP A C 1
ATOM 743 O O . ASP A 1 94 ? 19.045 -7.012 -40.178 1.00 92.44 94 ASP A O 1
ATOM 747 N N . GLU A 1 95 ? 20.194 -5.430 -39.054 1.00 91.00 95 GLU A N 1
ATOM 748 C CA . GLU A 1 95 ? 19.719 -5.852 -37.744 1.00 91.00 95 GLU A CA 1
ATOM 749 C C . GLU A 1 95 ? 18.197 -5.655 -37.627 1.00 91.00 95 GLU A C 1
ATOM 751 O O . GLU A 1 95 ? 17.642 -4.680 -38.149 1.00 91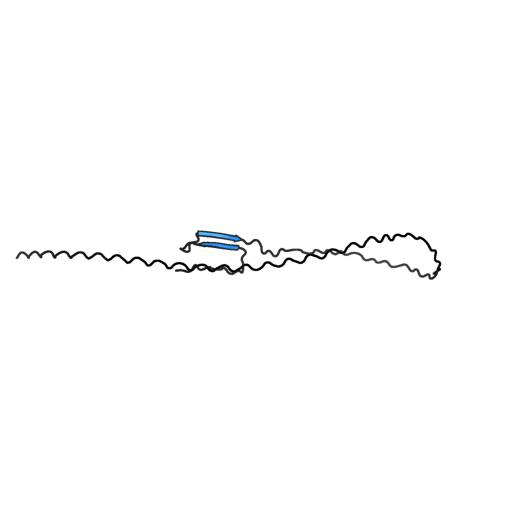.00 95 GLU A O 1
ATOM 756 N N . PRO A 1 96 ? 17.490 -6.578 -36.953 1.00 89.75 96 PRO A N 1
ATOM 757 C CA . PRO A 1 96 ? 16.062 -6.429 -36.727 1.00 89.75 96 PRO A CA 1
ATOM 758 C C . PRO A 1 96 ? 15.784 -5.203 -35.855 1.00 89.75 96 PRO A C 1
ATOM 760 O O . PRO A 1 96 ? 16.532 -4.899 -34.927 1.00 89.75 96 PRO A O 1
ATOM 763 N N . GLU A 1 97 ? 14.665 -4.534 -36.123 1.00 93.56 97 GLU A N 1
ATOM 764 C CA . GLU A 1 97 ? 14.201 -3.435 -35.280 1.00 93.56 97 GLU A CA 1
ATOM 765 C C . GLU A 1 97 ? 13.952 -3.916 -33.844 1.00 93.56 97 GLU A C 1
ATOM 767 O O . GLU A 1 97 ? 13.487 -5.039 -33.609 1.00 93.56 97 GLU A O 1
ATOM 772 N N . GLU A 1 98 ? 14.252 -3.048 -32.877 1.00 93.88 98 GLU A N 1
ATOM 773 C CA . GLU A 1 98 ? 13.960 -3.331 -31.477 1.00 93.88 98 GLU A CA 1
ATOM 774 C C . GLU A 1 98 ? 12.445 -3.460 -31.250 1.00 93.88 98 GLU A C 1
ATOM 776 O O . GLU A 1 98 ? 11.653 -2.727 -31.853 1.00 93.88 98 GLU A O 1
ATOM 781 N N . PRO A 1 99 ? 12.014 -4.380 -30.370 1.00 90.62 99 PRO A N 1
ATOM 782 C CA . PRO A 1 99 ? 10.607 -4.516 -30.040 1.00 90.62 99 PRO A CA 1
ATOM 783 C C . PRO A 1 99 ? 10.088 -3.259 -29.337 1.00 90.62 99 PRO A C 1
ATOM 785 O O . PRO A 1 99 ? 10.784 -2.627 -28.541 1.00 90.62 99 PRO A O 1
ATOM 788 N N . GLU A 1 100 ? 8.824 -2.934 -29.590 1.00 94.81 100 GLU A N 1
ATOM 789 C CA . GLU A 1 100 ? 8.153 -1.850 -28.881 1.00 94.81 100 GLU A CA 1
ATOM 790 C C . GLU A 1 100 ? 8.070 -2.150 -27.379 1.00 94.81 100 GLU A C 1
ATOM 792 O O . GLU A 1 100 ? 7.919 -3.301 -26.949 1.00 94.81 100 GLU A O 1
ATOM 797 N N . GLN A 1 101 ? 8.157 -1.095 -26.569 1.00 94.56 101 GLN A N 1
ATOM 798 C CA . GLN A 1 101 ? 7.959 -1.227 -25.133 1.00 94.56 101 GLN A CA 1
ATOM 799 C C . GLN A 1 101 ? 6.504 -1.610 -24.826 1.00 94.56 101 GLN A C 1
ATOM 801 O O . GLN A 1 101 ? 5.589 -1.131 -25.500 1.00 94.56 101 GLN A O 1
ATOM 806 N N . PRO A 1 102 ? 6.276 -2.453 -23.804 1.00 92.38 102 PRO A N 1
ATOM 807 C CA . PRO A 1 102 ? 4.928 -2.784 -23.371 1.00 92.38 102 PRO A CA 1
ATOM 808 C C . PRO A 1 102 ? 4.207 -1.541 -22.839 1.00 92.38 102 PRO A C 1
ATOM 810 O O . PRO A 1 102 ? 4.826 -0.631 -22.286 1.00 92.38 102 PRO A O 1
ATOM 813 N N . GLU A 1 103 ? 2.885 -1.532 -22.981 1.00 95.44 103 GLU A N 1
ATOM 814 C CA . GLU A 1 103 ? 2.039 -0.502 -22.382 1.00 95.44 103 GLU A CA 1
ATOM 815 C C . GLU A 1 103 ? 2.088 -0.576 -20.848 1.00 95.44 103 GLU A C 1
ATOM 817 O O . GLU A 1 103 ? 2.287 -1.645 -20.259 1.00 95.44 103 GLU A O 1
ATOM 822 N N . GLU A 1 104 ? 1.899 0.572 -20.195 1.00 95.38 104 GLU A N 1
ATOM 823 C CA . GLU A 1 104 ? 1.775 0.619 -18.740 1.00 95.38 104 GLU A CA 1
ATOM 824 C C . GLU A 1 104 ? 0.500 -0.112 -18.281 1.00 95.38 104 GLU A C 1
ATOM 826 O O . GLU A 1 104 ? -0.536 -0.035 -18.948 1.00 95.38 104 GLU A O 1
ATOM 831 N N . PRO A 1 105 ? 0.548 -0.828 -17.143 1.00 93.06 105 PRO A N 1
ATOM 832 C CA . PRO A 1 105 ? -0.631 -1.477 -16.591 1.00 93.06 105 PRO A CA 1
ATOM 833 C C . PRO A 1 105 ? -1.668 -0.443 -16.137 1.00 93.06 105 PRO A C 1
ATOM 835 O O . PRO A 1 105 ? -1.329 0.658 -15.704 1.00 93.06 105 PRO A O 1
ATOM 838 N N . GLU A 1 106 ? -2.942 -0.829 -16.186 1.00 95.44 106 GLU A N 1
ATOM 839 C CA . GLU A 1 106 ? -4.027 -0.010 -15.646 1.00 95.44 106 GLU A CA 1
ATOM 840 C C . GLU A 1 106 ? -3.892 0.162 -14.124 1.00 95.44 106 GLU A C 1
ATOM 842 O O . GLU A 1 106 ? -3.414 -0.731 -13.413 1.00 95.44 106 GLU A O 1
ATOM 847 N N . GLU A 1 107 ? -4.335 1.314 -13.614 1.00 95.62 107 GLU A N 1
ATOM 848 C CA . GLU A 1 107 ? -4.396 1.545 -12.173 1.00 95.62 107 GLU A CA 1
ATOM 849 C C . GLU A 1 107 ? -5.410 0.593 -11.513 1.00 95.62 107 GLU A C 1
ATOM 851 O O . GLU A 1 107 ? -6.480 0.336 -12.075 1.00 95.62 107 GLU A O 1
ATOM 856 N N . PRO A 1 108 ? -5.112 0.073 -10.309 1.00 93.00 108 PRO A N 1
ATOM 857 C CA . PRO A 1 108 ? -6.045 -0.776 -9.587 1.00 93.00 108 PRO A CA 1
ATOM 858 C C . PRO A 1 108 ? -7.301 0.002 -9.181 1.00 93.00 108 PRO A C 1
ATOM 860 O O . PRO A 1 108 ? -7.254 1.196 -8.876 1.00 93.00 108 PRO A O 1
ATOM 863 N N . GLU A 1 109 ? -8.430 -0.701 -9.113 1.00 95.69 109 GLU A N 1
ATOM 864 C CA . GLU A 1 109 ? -9.666 -0.130 -8.586 1.00 95.69 109 GLU A CA 1
ATOM 865 C C . GLU A 1 109 ? -9.506 0.253 -7.107 1.00 95.69 109 GLU A C 1
ATOM 867 O O . GLU A 1 109 ? -8.786 -0.395 -6.339 1.00 95.69 109 GLU A O 1
ATOM 872 N N . GLN A 1 110 ? -10.196 1.319 -6.694 1.00 95.56 110 GLN A N 1
ATOM 873 C CA . GLN A 1 110 ? -10.230 1.694 -5.285 1.00 95.56 110 GLN A CA 1
ATOM 874 C C . GLN A 1 110 ? -11.025 0.664 -4.468 1.00 95.56 110 GLN A C 1
ATOM 876 O O . GLN A 1 110 ? -12.025 0.138 -4.962 1.00 95.56 110 GLN A O 1
ATOM 881 N N . PRO A 1 111 ? -10.616 0.393 -3.215 1.00 92.94 111 PRO A N 1
ATOM 882 C CA . PRO A 1 111 ? -11.361 -0.498 -2.338 1.00 92.94 111 PRO A CA 1
ATOM 883 C C . PRO A 1 111 ? -12.750 0.069 -2.026 1.00 92.94 111 PRO A C 1
ATOM 885 O O . PRO A 1 111 ? -12.946 1.286 -1.977 1.00 92.94 111 PRO A O 1
ATOM 888 N N . GLU A 1 112 ? -13.704 -0.825 -1.776 1.00 95.62 112 GLU A N 1
ATOM 889 C CA . GLU A 1 112 ? -15.034 -0.447 -1.299 1.00 95.62 112 GLU A CA 1
ATOM 890 C C . GLU A 1 112 ? -14.951 0.194 0.097 1.00 95.62 112 GLU A C 1
ATOM 892 O O . GLU A 1 112 ? -14.075 -0.135 0.905 1.00 95.62 112 GLU A O 1
ATOM 897 N N . GLU A 1 113 ? -15.868 1.122 0.385 1.00 95.69 113 GLU A N 1
ATOM 898 C CA . GLU A 1 113 ? -15.986 1.684 1.730 1.00 95.69 113 GLU A CA 1
ATOM 899 C C . GLU A 1 113 ? -16.456 0.604 2.720 1.00 95.69 113 GLU A C 1
ATOM 901 O O . GLU A 1 113 ? -17.304 -0.223 2.374 1.00 95.69 113 GLU A O 1
ATOM 906 N N . PRO A 1 114 ? -15.929 0.595 3.958 1.00 93.00 114 PRO A N 1
ATOM 907 C CA . PRO A 1 114 ? -16.378 -0.341 4.977 1.00 93.00 114 PRO A CA 1
ATOM 908 C C . PRO A 1 114 ? -17.837 -0.075 5.365 1.00 93.00 114 PRO A C 1
ATOM 910 O O . PRO A 1 114 ? -18.299 1.067 5.364 1.00 93.00 114 PRO A O 1
ATOM 913 N N . GLU A 1 115 ? -18.547 -1.133 5.754 1.00 95.44 115 GLU A N 1
ATOM 914 C CA . GLU A 1 115 ? -19.900 -1.012 6.298 1.00 95.44 115 GLU A CA 1
ATOM 915 C C . GLU A 1 115 ? -19.902 -0.201 7.606 1.00 95.44 115 GLU A C 1
ATOM 917 O O . GLU A 1 115 ? -18.955 -0.255 8.401 1.00 95.44 115 GLU A O 1
ATOM 922 N N . GLU A 1 116 ? -20.979 0.554 7.843 1.00 95.69 116 GLU A N 1
ATOM 923 C CA . GLU A 1 116 ? -21.160 1.248 9.118 1.00 95.69 116 GLU A CA 1
ATOM 924 C C . GLU A 1 116 ? -21.334 0.235 10.263 1.00 95.69 116 GLU A C 1
ATOM 926 O O . GLU A 1 116 ? -22.014 -0.781 10.095 1.00 95.69 116 GLU A O 1
ATOM 931 N N . PRO A 1 117 ? -20.751 0.497 11.448 1.00 92.88 117 PRO A N 1
ATOM 932 C CA . PRO A 1 117 ? -20.917 -0.380 12.596 1.00 92.88 117 PRO A CA 1
ATOM 933 C C . PRO A 1 117 ? -22.374 -0.398 13.073 1.00 92.88 117 PRO A C 1
ATOM 935 O O . PRO A 1 117 ? -23.077 0.615 13.032 1.00 92.88 117 PRO A O 1
ATOM 938 N N . GLU A 1 118 ? -22.808 -1.543 13.596 1.00 95.38 118 GLU A N 1
ATOM 939 C CA . GLU A 1 118 ? -24.114 -1.655 14.240 1.00 95.38 118 GLU A CA 1
ATOM 940 C C . GLU A 1 118 ? -24.197 -0.743 15.474 1.00 95.38 118 GLU A C 1
ATOM 942 O O . GLU A 1 118 ? -23.213 -0.519 16.189 1.00 95.38 118 GLU A O 1
ATOM 947 N N . GLN A 1 119 ? -25.391 -0.203 15.733 1.00 95.19 119 GLN A N 1
ATOM 948 C CA . GLN A 1 119 ? -25.621 0.564 16.953 1.00 95.19 119 GLN A CA 1
ATOM 949 C C . GLN A 1 119 ? -25.572 -0.354 18.182 1.00 95.19 119 GLN A C 1
ATOM 951 O O . GLN A 1 119 ? -26.051 -1.487 18.111 1.00 95.19 119 GLN A O 1
ATOM 956 N N . PRO A 1 120 ? -25.030 0.128 19.314 1.00 93.00 120 PRO A N 1
ATOM 957 C CA . PRO A 1 120 ? -25.037 -0.635 20.553 1.00 93.00 120 PRO A CA 1
ATOM 958 C C . PRO A 1 120 ? -26.470 -0.880 21.034 1.00 93.00 120 PRO A C 1
ATOM 960 O O . PRO A 1 120 ? -27.366 -0.064 20.804 1.00 93.00 120 PRO A O 1
ATOM 963 N N . GLU A 1 121 ? -26.663 -1.989 21.743 1.00 94.88 121 GLU A N 1
ATOM 964 C CA . GLU A 1 121 ? -27.922 -2.275 22.429 1.00 94.88 121 GLU A CA 1
ATOM 965 C C . GLU A 1 121 ? -28.198 -1.226 23.520 1.00 94.88 121 GLU A C 1
ATOM 967 O O . GLU A 1 121 ? -27.275 -0.669 24.128 1.00 94.88 121 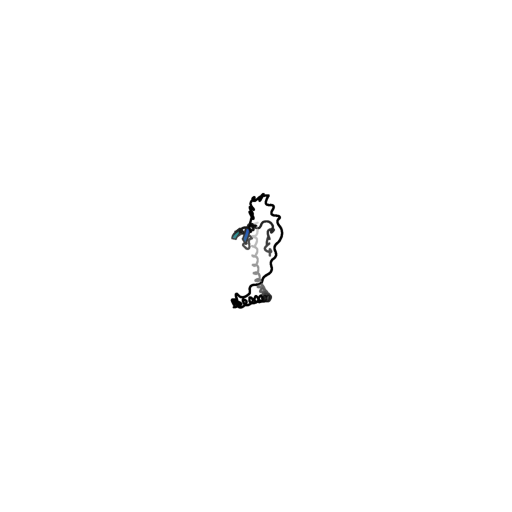GLU A O 1
ATOM 972 N N . GLU A 1 122 ? -29.480 -0.941 23.765 1.00 95.31 122 GLU A N 1
ATOM 973 C CA . GLU A 1 122 ? -29.874 -0.080 24.880 1.00 95.31 122 GLU A CA 1
ATOM 974 C C . GLU A 1 122 ? -29.533 -0.756 26.220 1.00 95.31 122 GLU A C 1
ATOM 976 O O . GLU A 1 122 ? -29.667 -1.975 26.349 1.00 95.31 122 GLU A O 1
ATOM 981 N N . PRO A 1 123 ? -29.089 0.012 27.232 1.00 92.69 123 PRO A N 1
ATOM 982 C CA . PRO A 1 123 ? -28.817 -0.537 28.552 1.00 92.69 123 PRO A CA 1
ATOM 983 C C . PRO A 1 123 ? -30.102 -1.053 29.207 1.00 92.69 123 PRO A C 1
ATOM 985 O O . PRO A 1 123 ? -31.180 -0.487 29.020 1.00 92.69 123 PRO A O 1
ATOM 988 N N . GLU A 1 124 ? -29.971 -2.093 30.029 1.00 94.81 124 GLU A N 1
ATOM 989 C CA . GLU A 1 124 ? -31.074 -2.578 30.859 1.00 94.81 124 GLU A CA 1
ATOM 990 C C . GLU A 1 124 ? -31.523 -1.499 31.860 1.00 94.81 124 GLU A C 1
ATOM 992 O O . GLU A 1 124 ? -30.713 -0.706 32.359 1.00 94.81 124 GLU A O 1
ATOM 997 N N . GLU A 1 125 ? -32.825 -1.463 32.162 1.00 95.00 125 GLU A N 1
ATOM 998 C CA . GLU A 1 125 ? -33.338 -0.587 33.215 1.00 95.00 125 GLU A CA 1
ATOM 999 C C . GLU A 1 125 ? -32.788 -1.015 34.586 1.00 95.00 125 GLU A C 1
ATOM 1001 O O . GLU A 1 125 ? -32.671 -2.212 34.862 1.00 95.00 125 GLU A O 1
ATOM 1006 N N . PRO A 1 126 ? -32.448 -0.055 35.466 1.00 92.50 126 PRO A N 1
ATOM 1007 C CA . PRO A 1 126 ? -31.989 -0.371 36.810 1.00 92.50 126 PRO A CA 1
ATOM 1008 C C . PRO A 1 126 ? -33.101 -1.036 37.628 1.00 92.50 126 PRO A C 1
ATOM 1010 O O . PRO A 1 126 ? -34.279 -0.710 37.481 1.00 92.50 126 PRO A O 1
ATOM 1013 N N . GLU A 1 127 ? -32.712 -1.924 38.541 1.00 94.25 127 GLU A N 1
ATOM 1014 C CA . GLU A 1 127 ? -33.643 -2.507 39.507 1.00 94.25 127 GLU A CA 1
ATOM 1015 C C . GLU A 1 127 ? -34.239 -1.424 40.423 1.00 94.25 127 GLU A C 1
ATOM 1017 O O . GLU A 1 127 ? -33.569 -0.448 40.787 1.00 94.25 127 GLU A O 1
ATOM 1022 N N . GLU A 1 128 ? -35.508 -1.594 40.807 1.00 94.31 128 GLU A N 1
ATOM 1023 C CA . GLU A 1 128 ? -36.133 -0.714 41.794 1.00 94.31 128 GLU A CA 1
ATOM 1024 C C . GLU A 1 128 ? -35.453 -0.875 43.165 1.00 94.31 128 GLU A C 1
ATOM 1026 O O . GLU A 1 128 ? -35.090 -1.988 43.554 1.00 94.31 128 GLU A O 1
ATOM 1031 N N . PRO A 1 129 ? -35.276 0.223 43.923 1.00 91.81 129 PRO A N 1
ATOM 1032 C CA . PRO A 1 129 ? -34.697 0.153 45.256 1.00 91.81 129 PRO A CA 1
ATOM 1033 C C . PRO A 1 129 ? -35.606 -0.631 46.208 1.00 91.81 129 PRO A C 1
ATOM 1035 O O . PRO A 1 129 ? -36.831 -0.517 46.150 1.00 91.81 129 PRO A O 1
ATOM 1038 N N . GLU A 1 130 ? -34.998 -1.372 47.132 1.00 93.00 130 GLU A N 1
ATOM 1039 C CA . GLU A 1 130 ? -35.736 -2.034 48.208 1.00 93.00 130 GLU A CA 1
ATOM 1040 C C . GLU A 1 130 ? -36.447 -1.005 49.103 1.00 93.00 130 GLU A C 1
ATOM 1042 O O . GLU A 1 130 ? -35.940 0.098 49.350 1.00 93.00 130 GLU A O 1
ATOM 1047 N N . GLU A 1 131 ? -37.634 -1.366 49.601 1.00 92.88 131 GLU A N 1
ATOM 1048 C CA . GLU A 1 131 ? -38.340 -0.531 50.570 1.00 92.88 131 GLU A CA 1
ATOM 1049 C C . GLU A 1 131 ? -37.541 -0.429 51.880 1.00 92.88 131 GLU A C 1
ATOM 1051 O O . GLU A 1 131 ? -36.945 -1.413 52.327 1.00 92.88 131 GLU A O 1
ATOM 1056 N N . PRO A 1 132 ? -37.518 0.753 52.522 1.00 89.62 132 PRO A N 1
ATOM 1057 C CA . PRO A 1 132 ? -36.831 0.924 53.791 1.00 89.62 132 PRO A CA 1
ATOM 1058 C C . PRO A 1 132 ? -37.484 0.071 54.883 1.00 89.62 132 PRO A C 1
ATOM 1060 O O . PRO A 1 132 ? -38.709 -0.009 54.974 1.00 89.62 132 PRO A O 1
ATOM 1063 N N . GLU A 1 133 ? -36.660 -0.508 55.756 1.00 89.88 133 GLU A N 1
ATOM 1064 C CA . GLU A 1 133 ? -37.152 -1.209 56.941 1.00 89.88 133 GLU A CA 1
ATOM 1065 C C . GLU A 1 133 ? -37.941 -0.253 57.853 1.00 89.88 133 GLU A C 1
ATOM 1067 O O . GLU A 1 133 ? -37.564 0.911 58.047 1.00 89.88 133 GLU A O 1
ATOM 1072 N N . GLU A 1 134 ? -39.048 -0.742 58.420 1.00 88.44 134 GLU A N 1
ATOM 1073 C CA . GLU A 1 134 ? -39.815 0.035 59.391 1.00 88.44 134 GLU A CA 1
ATOM 1074 C C . GLU A 1 134 ? -38.975 0.302 60.651 1.00 88.44 134 GLU A C 1
ATOM 1076 O O . GLU A 1 134 ? -38.256 -0.582 61.125 1.00 88.44 134 GLU A O 1
ATOM 1081 N N . PRO A 1 135 ? -39.053 1.515 61.224 1.00 85.75 135 PRO A N 1
ATOM 1082 C CA . PRO A 1 135 ? -38.313 1.839 62.431 1.00 85.75 135 PRO A CA 1
ATOM 1083 C C . PRO A 1 135 ? -38.799 0.986 63.605 1.00 85.75 135 PRO A C 1
ATOM 1085 O O . PRO A 1 135 ? -39.996 0.930 63.886 1.00 85.75 135 PRO A O 1
ATOM 1088 N N . GLU A 1 136 ? -37.859 0.384 64.334 1.00 84.19 136 GLU A N 1
ATOM 1089 C CA . GLU A 1 136 ? -38.170 -0.322 65.575 1.00 84.19 136 GLU A CA 1
ATOM 1090 C C . GLU A 1 136 ? -38.835 0.635 66.580 1.00 84.19 136 GLU A C 1
ATOM 1092 O O . GLU A 1 136 ? -38.366 1.759 66.815 1.00 84.19 136 GLU A O 1
ATOM 1097 N N . GLU A 1 137 ? -39.951 0.198 67.170 1.00 81.25 137 GLU A N 1
ATOM 1098 C CA . GLU A 1 137 ? -40.636 0.973 68.200 1.00 81.25 137 GLU A CA 1
ATOM 1099 C C . GLU A 1 137 ? -39.696 1.187 69.393 1.00 81.25 137 GLU A C 1
ATOM 1101 O O . GLU A 1 137 ? -39.116 0.250 69.942 1.00 81.25 137 GLU A O 1
ATOM 1106 N N . ARG A 1 138 ? -39.532 2.449 69.809 1.00 81.56 138 ARG A N 1
ATOM 1107 C CA . ARG A 1 138 ? -38.764 2.775 71.015 1.00 81.56 138 ARG A CA 1
ATOM 1108 C C . ARG A 1 138 ? -39.450 2.160 72.228 1.00 81.56 138 ARG A C 1
ATOM 1110 O O . ARG A 1 138 ? -40.566 2.558 72.554 1.00 81.56 138 ARG A O 1
ATOM 1117 N N . GLU A 1 139 ? -38.744 1.289 72.940 1.00 79.75 139 GLU A N 1
ATOM 1118 C CA . GLU A 1 139 ? -39.191 0.830 74.253 1.00 79.75 139 GLU A CA 1
ATOM 1119 C C . GLU A 1 139 ? -39.291 2.020 75.226 1.00 79.75 139 GLU A C 1
ATOM 1121 O O . GLU A 1 139 ? -38.389 2.865 75.314 1.00 79.75 139 GLU A O 1
ATOM 1126 N N . GLU A 1 140 ? -40.425 2.123 75.925 1.00 79.69 140 GLU A N 1
ATOM 1127 C CA . GLU A 1 140 ? -40.659 3.178 76.910 1.00 79.69 140 GLU A CA 1
ATOM 1128 C C . GLU A 1 140 ? -39.705 3.025 78.109 1.00 79.69 140 GLU A C 1
ATOM 1130 O O . GLU A 1 140 ? -39.488 1.910 78.589 1.00 79.69 140 GLU A O 1
ATOM 1135 N N . PRO A 1 141 ? -39.136 4.124 78.640 1.00 78.50 141 PRO A N 1
ATOM 1136 C CA . PRO A 1 141 ? -38.262 4.046 79.802 1.00 78.50 141 PRO A CA 1
ATOM 1137 C C . PRO A 1 141 ? -39.058 3.677 81.062 1.00 78.50 141 PRO A C 1
ATOM 1139 O O . PRO A 1 141 ? -40.028 4.352 81.416 1.00 78.50 141 PRO A O 1
ATOM 1142 N N . GLU A 1 142 ? -38.613 2.639 81.776 1.00 76.69 142 GLU A N 1
ATOM 1143 C CA . GLU A 1 142 ? -39.145 2.311 83.102 1.00 76.69 142 GLU A CA 1
ATOM 1144 C C . GLU A 1 142 ? -38.897 3.478 84.083 1.00 76.69 142 GLU A C 1
ATOM 1146 O O . GLU A 1 142 ? -37.800 4.042 84.135 1.00 76.69 142 GLU A O 1
ATOM 1151 N N . SER A 1 143 ? -39.955 3.875 84.804 1.00 76.62 143 SER A N 1
ATOM 1152 C CA . SER A 1 143 ? -40.021 5.071 85.670 1.00 76.62 143 SER A CA 1
ATOM 1153 C C . SER A 1 143 ? -39.331 4.930 87.024 1.00 76.62 143 SER A C 1
ATOM 1155 O O . SER A 1 143 ? -39.396 3.832 87.619 1.00 76.62 143 SER A O 1
#

Foldseek 3Di:
DDDPDPPDDDPPDPQKDKDFDADPVRHGPDIDIDGDPDPPPPDDDDPPPPPDDDDDPDDDDDDDDDDDDDDDDDDDDPPDPPPPPDPPDDDDDDDDDDDDDDDDDDDDDDDDDDDDDDDDDDDDDDDDDDDDDDDDDDDDDDD

pLDDT: mean 74.33, std 17.4, range [45.31, 95.69]

Radius of gyration: 52.55 Å; chains: 1; bounding box: 116×24×160 Å

Secondary structure (DSSP, 8-state):
----------TT--SEEEEEEE-TTS-EEEEEEEE--------------------------------------------------PPPPPPPPPPPPPPPPPPPPPPPPPPPPPPPPPPPPPPPPPPPPPPPP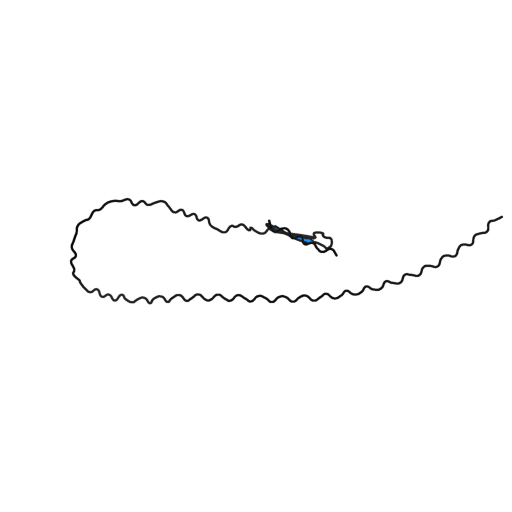PPPPPPPPP-